Protein AF-A0A7S4UCB8-F1 (afdb_monomer_lite)

Organism: Guillardia theta (NCBI:txid55529)

Secondary structure (DSSP, 8-state):
-HHHHHHTTTS-HHHHHHHHIIIIISS---SHHHHHHHHHHHHHHHHHHHHHTTTTTSHHHHHHTTT------TTSTTT--SHHHHHHHHHH---TT--GGG-

Foldseek 3Di:
DVCCVVQPPPDDLLSSLQVLCCQQLLFGDQDPVSSVVLVVQCVVPNDVSSSVVSPPVCSSCVVANDPGGDHHDRCDCVRHVDPVRNVVSCVCQVDDVDDNVRD

Radius of gyration: 13.26 Å; chains: 1; bounding box: 35×29×31 Å

InterPro domains:
  IPR001297 Phycobilisome linker domain [PF00427] (3-73)
  IPR001297 Phycobilisome linker domain [PS51445] (1-101)
  IPR038255 Phycobilisome linker domain superfamily [G3DSA:1.10.3130.20] (1-86)

pLDDT: mean 89.4, std 8.04, range [46.47, 97.81]

Structure (mmCIF, N/CA/C/O backbone):
data_AF-A0A7S4UCB8-F1
#
_entry.id   AF-A0A7S4UCB8-F1
#
loop_
_atom_site.group_PDB
_atom_site.id
_atom_site.type_symbol
_atom_site.label_atom_id
_atom_site.label_alt_id
_atom_site.label_comp_id
_atom_site.label_asym_id
_atom_site.label_entity_id
_atom_site.label_seq_id
_atom_site.pdbx_PDB_ins_code
_atom_site.Cartn_x
_atom_site.Cartn_y
_atom_site.Cartn_z
_atom_site.occupancy
_atom_site.B_iso_or_equiv
_atom_site.auth_seq_id
_atom_site.auth_comp_id
_atom_site.auth_asym_id
_atom_site.auth_atom_id
_atom_site.pdbx_PDB_model_num
ATOM 1 N N . GLY A 1 1 ? -2.201 -7.524 15.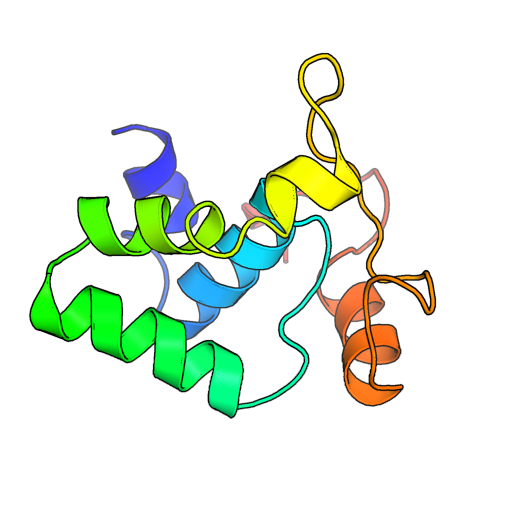699 1.00 79.81 1 GLY A N 1
ATOM 2 C CA . GLY A 1 1 ? -0.787 -7.980 15.644 1.00 79.81 1 GLY A CA 1
ATOM 3 C C . GLY A 1 1 ? 0.155 -6.787 15.695 1.00 79.81 1 GLY A C 1
ATOM 4 O O . GLY A 1 1 ? -0.316 -5.672 15.517 1.00 79.81 1 GLY A O 1
ATOM 5 N N . GLU A 1 2 ? 1.458 -6.980 15.926 1.00 88.06 2 GLU A N 1
ATOM 6 C CA . GLU A 1 2 ? 2.407 -5.860 16.108 1.00 88.06 2 GLU A CA 1
ATOM 7 C C . GLU A 1 2 ? 2.475 -4.912 14.896 1.00 88.06 2 GLU A C 1
ATOM 9 O O . GLU A 1 2 ? 2.482 -3.694 15.064 1.00 88.06 2 GLU A O 1
ATOM 14 N N . TYR A 1 3 ? 2.417 -5.456 13.674 1.00 89.38 3 TYR A N 1
ATOM 15 C CA . TYR A 1 3 ? 2.355 -4.657 12.445 1.00 89.38 3 TYR A CA 1
ATOM 16 C C . TYR A 1 3 ? 1.106 -3.757 12.397 1.00 89.38 3 TYR A C 1
ATOM 18 O O . TYR A 1 3 ? 1.204 -2.562 12.130 1.00 89.38 3 TYR A O 1
ATOM 26 N N . GLN A 1 4 ? -0.063 -4.306 12.734 1.00 88.31 4 GLN A N 1
ATOM 27 C CA . GLN A 1 4 ? -1.325 -3.560 12.755 1.00 88.31 4 GLN A CA 1
ATOM 28 C C . GLN A 1 4 ? -1.270 -2.382 13.742 1.00 88.31 4 GLN A C 1
ATOM 30 O O . GLN A 1 4 ? -1.601 -1.258 13.381 1.00 88.31 4 GLN A O 1
ATOM 35 N N . SER A 1 5 ? -0.757 -2.604 14.955 1.00 88.62 5 SER A N 1
ATOM 36 C CA . SER A 1 5 ? -0.655 -1.542 15.965 1.00 88.62 5 SER A CA 1
ATOM 37 C C . SER A 1 5 ? 0.255 -0.388 15.522 1.00 88.62 5 SER A C 1
ATOM 39 O O . SER A 1 5 ? -0.026 0.783 15.789 1.00 88.62 5 SER A O 1
ATOM 41 N N . ARG A 1 6 ? 1.342 -0.698 14.804 1.00 85.81 6 ARG A N 1
ATOM 42 C CA . ARG A 1 6 ? 2.323 0.298 14.350 1.00 85.81 6 ARG A CA 1
ATOM 43 C C . ARG A 1 6 ? 1.891 1.049 13.089 1.00 85.81 6 ARG A C 1
ATOM 45 O O . ARG A 1 6 ? 2.179 2.240 12.976 1.00 85.81 6 ARG A O 1
ATOM 52 N N . PHE A 1 7 ? 1.230 0.373 12.149 1.00 86.25 7 PHE A N 1
ATOM 53 C CA . PHE A 1 7 ? 1.021 0.896 10.791 1.00 86.25 7 PHE A CA 1
ATOM 54 C C . PHE A 1 7 ? -0.446 1.054 10.385 1.00 86.25 7 PHE A C 1
ATOM 56 O O . PHE A 1 7 ? -0.712 1.673 9.357 1.00 86.25 7 PHE A O 1
ATOM 63 N N . PHE A 1 8 ? -1.383 0.538 11.181 1.00 90.56 8 PHE A N 1
ATOM 64 C CA . PHE A 1 8 ? -2.813 0.600 10.894 1.00 90.56 8 PHE A CA 1
ATOM 65 C C . PHE A 1 8 ? -3.580 1.392 11.959 1.00 90.56 8 PHE A C 1
ATOM 67 O O . PHE A 1 8 ? -4.135 2.439 11.647 1.00 90.56 8 PHE A O 1
ATOM 74 N N . ASP A 1 9 ? -3.551 0.957 13.221 1.00 89.56 9 ASP A N 1
ATOM 75 C CA . ASP A 1 9 ? -4.450 1.482 14.266 1.00 89.56 9 ASP A CA 1
ATOM 76 C C . ASP A 1 9 ? -4.222 2.976 14.577 1.00 89.56 9 ASP A C 1
ATOM 78 O O . ASP A 1 9 ? -5.141 3.687 14.971 1.00 89.56 9 ASP A O 1
ATOM 82 N N . ASN A 1 10 ? -2.996 3.467 14.375 1.00 87.88 10 ASN A N 1
ATOM 83 C CA . ASN A 1 10 ? -2.598 4.850 14.657 1.00 87.88 10 ASN A CA 1
ATOM 84 C C . ASN A 1 10 ? -2.602 5.762 13.415 1.00 87.88 10 ASN A C 1
ATOM 86 O O . ASN A 1 10 ? -1.978 6.825 13.435 1.00 87.88 10 ASN A O 1
ATOM 90 N N . ARG A 1 11 ? -3.241 5.354 12.309 1.00 88.31 11 ARG A N 1
ATOM 91 C CA . ARG A 1 11 ? -3.272 6.130 11.059 1.00 88.31 11 ARG A CA 1
ATOM 92 C C . ARG A 1 11 ? -4.671 6.170 10.443 1.00 88.31 11 ARG A C 1
ATOM 94 O O . ARG A 1 11 ? -5.423 5.207 10.561 1.00 88.31 11 ARG A O 1
ATOM 101 N N . PRO A 1 12 ? -5.016 7.246 9.711 1.00 93.62 12 PRO A N 1
ATOM 102 C CA . PRO A 1 12 ? -6.166 7.226 8.816 1.00 93.62 12 PRO A CA 1
ATOM 103 C C . PRO A 1 12 ? -6.021 6.121 7.763 1.00 93.62 12 PRO A C 1
ATOM 105 O O . PRO A 1 12 ? -4.906 5.827 7.326 1.00 93.62 12 PRO A O 1
ATOM 108 N N . LEU A 1 13 ? -7.145 5.572 7.292 1.00 94.25 13 LEU A N 1
ATOM 109 C CA . LEU A 1 13 ? -7.165 4.441 6.355 1.00 94.25 13 LEU A CA 1
ATOM 110 C C . LEU A 1 13 ? -6.307 4.679 5.104 1.00 94.25 13 LEU A C 1
ATOM 112 O O . LEU A 1 13 ? -5.584 3.785 4.685 1.00 94.25 13 LEU A O 1
ATOM 116 N N . TYR A 1 14 ? -6.326 5.885 4.533 1.00 95.12 14 TYR A N 1
ATOM 117 C CA . TYR A 1 14 ? -5.542 6.196 3.330 1.00 95.12 14 TYR A CA 1
ATOM 118 C C . TYR A 1 14 ? -4.036 6.241 3.614 1.00 95.12 14 TYR A C 1
ATOM 120 O O . TYR A 1 14 ? -3.249 5.744 2.815 1.00 95.12 14 TYR A O 1
ATOM 128 N N . GLY A 1 15 ? -3.640 6.732 4.791 1.00 93.88 15 GLY A N 1
ATOM 129 C CA . GLY A 1 15 ? -2.252 6.644 5.241 1.00 93.88 15 GLY A CA 1
ATOM 130 C C . GLY A 1 15 ? -1.828 5.195 5.491 1.00 93.88 15 GLY A C 1
ATOM 131 O O . GLY A 1 15 ? -0.715 4.811 5.149 1.00 93.88 15 GLY A O 1
ATOM 132 N N . ALA A 1 16 ? -2.720 4.357 6.028 1.00 95.00 16 ALA A N 1
ATOM 133 C CA . ALA A 1 16 ? -2.460 2.926 6.149 1.00 95.00 16 ALA A CA 1
ATOM 134 C C . ALA A 1 16 ? -2.344 2.253 4.768 1.00 95.00 16 ALA A C 1
ATOM 136 O O . ALA A 1 16 ? -1.468 1.415 4.577 1.00 95.00 16 ALA A O 1
ATOM 137 N N . ILE A 1 17 ? -3.171 2.630 3.789 1.00 96.25 17 ILE A N 1
ATOM 138 C CA . ILE A 1 17 ? -3.071 2.147 2.405 1.00 96.25 17 ILE A CA 1
ATOM 139 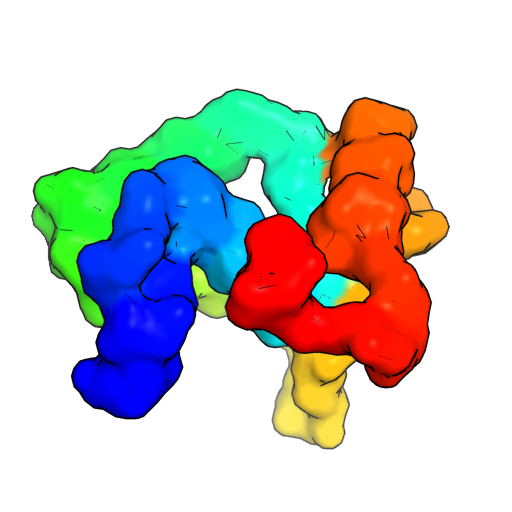C C . ILE A 1 17 ? -1.691 2.476 1.828 1.00 96.25 17 ILE A C 1
ATOM 141 O O . ILE A 1 17 ? -0.985 1.555 1.424 1.00 96.25 17 ILE A O 1
ATOM 145 N N . GLU A 1 18 ? -1.267 3.743 1.860 1.00 93.88 18 GLU A N 1
ATOM 146 C CA . GLU A 1 18 ? 0.063 4.162 1.383 1.00 93.88 18 GLU A CA 1
ATOM 147 C C . GLU A 1 18 ? 1.193 3.370 2.040 1.00 93.88 18 GLU A C 1
ATOM 149 O O . GLU A 1 18 ? 2.099 2.890 1.357 1.00 93.88 18 GLU A O 1
ATOM 154 N N . MET A 1 19 ? 1.113 3.182 3.359 1.00 93.38 19 MET A N 1
ATOM 155 C CA . MET A 1 19 ? 2.095 2.404 4.108 1.00 93.38 19 MET A CA 1
ATOM 156 C C . MET A 1 19 ? 2.154 0.943 3.654 1.00 93.38 19 MET A C 1
ATOM 158 O O . MET A 1 19 ? 3.241 0.389 3.513 1.00 93.38 19 MET A O 1
ATOM 162 N N . ASN A 1 20 ? 1.010 0.314 3.383 1.00 95.25 20 ASN A N 1
ATOM 163 C CA . ASN A 1 20 ? 0.981 -1.071 2.912 1.00 95.25 20 ASN A CA 1
ATOM 164 C C . ASN A 1 20 ? 1.486 -1.202 1.466 1.00 95.25 20 ASN A C 1
ATOM 166 O O . ASN A 1 20 ? 2.224 -2.141 1.179 1.00 95.25 20 ASN A O 1
ATOM 170 N N . PHE A 1 21 ? 1.203 -0.237 0.583 1.00 95.25 21 PHE A N 1
ATOM 171 C CA . PHE A 1 21 ? 1.826 -0.181 -0.749 1.00 95.25 21 PHE A CA 1
ATOM 172 C C . PHE A 1 21 ? 3.352 -0.067 -0.656 1.00 95.25 21 PHE A C 1
ATOM 174 O O . PHE A 1 21 ? 4.074 -0.805 -1.329 1.00 95.25 21 PHE A O 1
ATOM 181 N N . LYS A 1 22 ? 3.850 0.798 0.235 1.00 93.44 22 LYS A N 1
ATOM 182 C CA . LYS A 1 22 ? 5.285 0.957 0.485 1.00 93.44 22 LYS A CA 1
ATOM 183 C C . LYS A 1 22 ? 5.922 -0.342 0.984 1.00 93.44 22 LYS A C 1
ATOM 185 O O . LYS A 1 22 ? 6.975 -0.724 0.481 1.00 93.44 22 LYS A O 1
ATOM 190 N N . HIS A 1 23 ? 5.316 -1.000 1.971 1.00 93.94 23 HIS A N 1
ATOM 191 C CA . HIS A 1 23 ? 5.897 -2.173 2.628 1.00 93.94 23 HIS A CA 1
ATOM 192 C C . HIS A 1 23 ? 5.802 -3.454 1.810 1.00 93.94 23 HIS A C 1
ATOM 194 O O . HIS A 1 23 ? 6.762 -4.219 1.780 1.00 93.94 23 HIS A O 1
ATOM 200 N N . PHE A 1 24 ? 4.656 -3.705 1.178 1.00 95.00 24 PHE A N 1
ATOM 201 C CA . PHE A 1 24 ? 4.412 -4.972 0.493 1.00 95.00 24 PHE A CA 1
ATOM 202 C C . PHE A 1 24 ? 4.752 -4.909 -0.989 1.00 95.00 24 PHE A C 1
ATOM 204 O O . PHE A 1 24 ? 5.271 -5.881 -1.518 1.00 95.00 24 PHE A O 1
ATOM 211 N N . LEU A 1 25 ? 4.516 -3.775 -1.651 1.00 95.00 25 LEU A N 1
ATOM 212 C CA . LEU A 1 25 ? 4.707 -3.644 -3.100 1.00 95.00 25 LEU A CA 1
ATOM 213 C C . LEU A 1 25 ? 5.910 -2.768 -3.474 1.00 95.00 25 LEU A C 1
ATOM 215 O O . LEU A 1 25 ? 6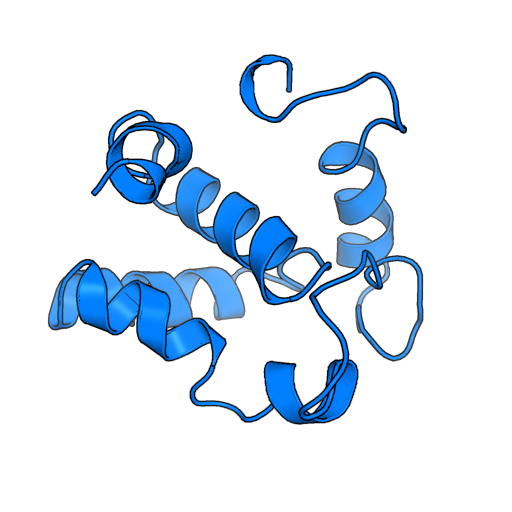.302 -2.714 -4.640 1.00 95.00 25 LEU A O 1
ATOM 219 N N . GLY A 1 26 ? 6.533 -2.093 -2.503 1.00 93.56 26 GLY A N 1
ATOM 220 C CA . GLY A 1 26 ? 7.730 -1.282 -2.731 1.00 93.56 26 GLY A CA 1
ATOM 221 C C . GLY A 1 26 ? 7.484 -0.042 -3.597 1.00 93.56 26 GLY A C 1
ATOM 222 O O . GLY A 1 26 ? 8.435 0.530 -4.140 1.00 93.56 26 GLY A O 1
ATOM 223 N N . ARG A 1 27 ? 6.228 0.382 -3.747 1.00 94.75 27 ARG A N 1
ATOM 224 C CA . ARG A 1 27 ? 5.806 1.519 -4.574 1.00 94.75 27 ARG A CA 1
ATOM 225 C C . ARG A 1 27 ? 4.781 2.377 -3.842 1.00 94.75 27 ARG A C 1
ATOM 227 O O . ARG A 1 27 ? 4.424 2.102 -2.700 1.00 94.75 27 ARG A O 1
ATOM 234 N N . THR A 1 28 ? 4.328 3.436 -4.494 1.00 93.88 28 THR A N 1
ATOM 235 C CA . THR A 1 28 ? 3.187 4.228 -4.027 1.00 93.88 28 THR A CA 1
ATOM 236 C C . THR A 1 28 ? 1.955 3.897 -4.857 1.00 93.88 28 THR A C 1
ATOM 238 O O . THR A 1 28 ? 2.105 3.417 -5.981 1.00 93.88 28 THR A O 1
ATOM 241 N N . PRO A 1 29 ? 0.749 4.187 -4.352 1.00 93.88 29 PRO A N 1
ATOM 242 C CA . PRO A 1 29 ? -0.444 4.118 -5.179 1.00 93.88 29 PRO A CA 1
ATOM 243 C C . PRO A 1 29 ? -0.328 5.057 -6.391 1.00 93.88 29 PRO A C 1
ATOM 245 O O . PRO A 1 29 ? 0.115 6.200 -6.246 1.00 93.88 29 PRO A O 1
ATOM 248 N N . ASP A 1 30 ? -0.749 4.590 -7.561 1.00 90.00 30 ASP A N 1
ATOM 249 C CA . ASP A 1 30 ? -0.704 5.319 -8.832 1.00 90.00 30 ASP A CA 1
ATOM 250 C C . ASP A 1 30 ? -1.841 6.345 -8.973 1.00 90.00 30 ASP A C 1
ATOM 252 O O . ASP A 1 30 ? -1.746 7.301 -9.744 1.00 90.00 30 ASP A O 1
ATOM 256 N N . GLY A 1 31 ? -2.914 6.198 -8.195 1.00 89.94 31 GLY A N 1
ATOM 257 C CA . GLY A 1 31 ? -4.032 7.133 -8.207 1.00 89.94 31 GLY A CA 1
ATOM 258 C C . GLY A 1 31 ? -5.164 6.737 -7.269 1.00 89.94 31 GLY A C 1
ATOM 259 O O . GLY A 1 31 ? -5.115 5.704 -6.604 1.00 89.94 31 GLY A O 1
ATOM 260 N N . LEU A 1 32 ? -6.212 7.567 -7.234 1.00 92.38 32 LEU A N 1
ATOM 261 C CA . LEU A 1 32 ? -7.352 7.413 -6.320 1.00 92.38 32 LEU A CA 1
ATOM 262 C C . LEU A 1 32 ? -8.078 6.065 -6.466 1.00 92.38 32 LEU A C 1
ATOM 264 O O . LEU A 1 32 ? -8.632 5.567 -5.490 1.00 92.38 32 LEU A O 1
ATOM 268 N N . GLU A 1 33 ? -8.058 5.465 -7.654 1.00 94.00 33 GLU A N 1
ATOM 269 C CA . GLU A 1 33 ? -8.696 4.170 -7.904 1.00 94.00 33 GLU A CA 1
ATOM 270 C C . GLU A 1 33 ? -8.078 3.041 -7.067 1.00 94.00 33 GLU A C 1
ATOM 272 O O . GLU A 1 33 ? -8.810 2.219 -6.519 1.00 94.00 33 GLU A O 1
ATOM 277 N N . GLU A 1 34 ? -6.759 3.044 -6.855 1.00 94.25 34 GLU A N 1
ATOM 278 C CA . GLU A 1 34 ? -6.107 2.042 -6.002 1.00 94.25 34 GLU A CA 1
ATOM 279 C C . GLU A 1 34 ? -6.465 2.230 -4.523 1.00 94.25 34 GLU A C 1
ATOM 281 O O . GLU A 1 34 ? -6.710 1.252 -3.814 1.00 94.25 34 GLU A O 1
ATOM 286 N N . TYR A 1 35 ? -6.586 3.481 -4.064 1.00 95.38 35 TYR A N 1
ATOM 287 C CA . TYR A 1 35 ? -7.088 3.767 -2.718 1.00 95.38 35 TYR A CA 1
ATOM 288 C C . TYR A 1 35 ? -8.508 3.248 -2.539 1.00 95.38 35 TYR A C 1
ATOM 290 O O . TYR A 1 35 ? -8.779 2.562 -1.558 1.00 95.38 35 TYR A O 1
ATOM 298 N N . ARG A 1 36 ? -9.395 3.543 -3.497 1.00 96.69 36 ARG A N 1
ATOM 299 C CA . ARG A 1 36 ? -10.796 3.106 -3.474 1.00 96.69 36 ARG A CA 1
ATOM 300 C C . ARG A 1 36 ? -10.911 1.588 -3.474 1.00 96.69 36 ARG A C 1
ATOM 302 O O . ARG A 1 36 ? -11.696 1.040 -2.707 1.00 96.69 36 ARG A O 1
ATOM 309 N N . ALA A 1 37 ? -10.119 0.909 -4.300 1.00 96.38 37 ALA A N 1
ATOM 310 C CA . ALA A 1 37 ? -10.117 -0.545 -4.368 1.00 96.38 37 ALA A CA 1
ATOM 311 C C . ALA A 1 37 ? -9.731 -1.163 -3.017 1.00 96.38 37 ALA A C 1
ATOM 313 O O . ALA A 1 37 ? -10.451 -2.020 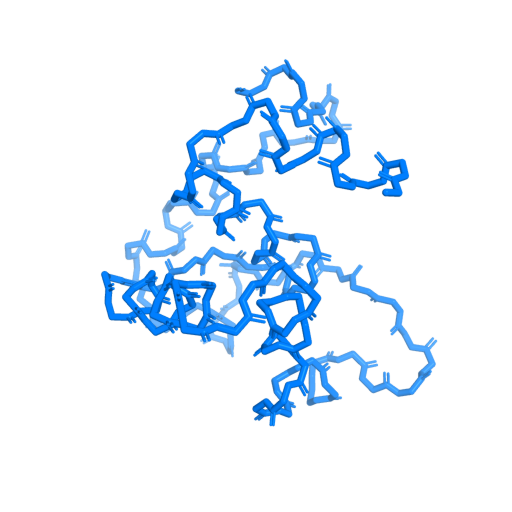-2.503 1.00 96.38 37 ALA A O 1
ATOM 314 N N . LYS A 1 38 ? -8.632 -0.705 -2.399 1.00 96.94 38 LYS A N 1
ATOM 315 C CA . LYS A 1 38 ? -8.193 -1.257 -1.109 1.00 96.94 38 LYS A CA 1
ATOM 316 C C . LYS A 1 38 ? -9.099 -0.814 0.052 1.00 96.94 38 LYS A C 1
ATOM 318 O O . LYS A 1 38 ? -9.374 -1.630 0.931 1.00 96.94 38 LYS A O 1
ATOM 323 N N . SER A 1 39 ? -9.627 0.414 0.051 1.00 97.25 39 SER A N 1
ATOM 324 C CA . SER A 1 39 ? -10.569 0.873 1.084 1.00 97.25 39 SER A CA 1
ATOM 325 C C . SER A 1 39 ? -11.885 0.095 1.037 1.00 97.25 39 SER A C 1
ATOM 327 O O . SER A 1 39 ? -12.357 -0.352 2.075 1.00 97.25 39 SER A O 1
ATOM 329 N N . ALA A 1 40 ? -12.423 -0.173 -0.158 1.00 97.81 40 ALA A N 1
ATOM 330 C CA . ALA A 1 40 ? -13.643 -0.960 -0.317 1.00 97.81 40 ALA A CA 1
ATOM 331 C C . ALA A 1 40 ? -13.489 -2.394 0.219 1.00 97.81 40 ALA A C 1
ATOM 333 O O . ALA A 1 40 ? -14.417 -2.937 0.818 1.00 97.81 40 ALA A O 1
ATOM 334 N N . VAL A 1 41 ? -12.312 -3.013 0.052 1.00 97.62 41 VAL A N 1
ATOM 335 C CA . VAL A 1 41 ? -12.031 -4.327 0.653 1.00 97.62 41 VAL A CA 1
ATOM 336 C C . VAL A 1 41 ? -12.033 -4.244 2.177 1.00 97.62 41 VAL A C 1
ATOM 338 O O . VAL A 1 41 ? -12.597 -5.127 2.826 1.00 97.62 41 VAL A O 1
ATOM 341 N N . TYR A 1 42 ? -11.421 -3.205 2.747 1.00 96.94 42 TYR A N 1
ATOM 342 C CA . TYR A 1 42 ? -11.413 -3.001 4.192 1.00 96.94 42 TYR A CA 1
ATOM 343 C C . TYR A 1 42 ? -12.830 -2.824 4.746 1.00 96.94 42 TYR A C 1
ATOM 345 O O . TYR A 1 42 ? -13.210 -3.543 5.669 1.00 96.94 42 TYR A O 1
ATOM 353 N N . ASP A 1 43 ? -13.625 -1.945 4.140 1.00 97.12 43 ASP A N 1
ATOM 354 C CA . ASP A 1 43 ? -14.988 -1.653 4.590 1.00 97.12 43 ASP A CA 1
ATOM 355 C C . ASP A 1 43 ? -15.893 -2.894 4.513 1.00 97.12 43 ASP A C 1
ATOM 357 O O . ASP A 1 43 ? -16.727 -3.120 5.387 1.00 97.12 43 ASP A O 1
ATOM 361 N N . ALA A 1 44 ? -15.704 -3.738 3.493 1.00 97.69 44 ALA A N 1
ATOM 362 C CA . ALA A 1 44 ? -16.526 -4.927 3.285 1.00 97.69 44 ALA A CA 1
ATOM 363 C C . ALA A 1 44 ? -16.067 -6.161 4.081 1.00 97.69 44 ALA A C 1
ATOM 365 O O . ALA A 1 44 ? -16.888 -7.013 4.419 1.00 97.69 44 ALA A O 1
ATOM 366 N N . LYS A 1 45 ? -14.757 -6.326 4.309 1.00 97.19 45 LYS A N 1
ATOM 367 C CA . LYS A 1 45 ? -14.171 -7.605 4.760 1.00 97.19 45 LYS A CA 1
ATOM 368 C C . LYS A 1 45 ? -13.179 -7.476 5.923 1.00 97.19 45 LYS A C 1
ATOM 370 O O . LYS A 1 45 ? -12.648 -8.488 6.387 1.00 97.19 45 LYS A O 1
ATOM 375 N N . GLY A 1 46 ? -12.930 -6.261 6.402 1.00 95.25 46 GLY A N 1
ATOM 376 C CA . GLY A 1 46 ? -12.050 -5.968 7.528 1.00 95.25 46 GLY A CA 1
ATOM 377 C C . GLY A 1 46 ? -10.552 -6.090 7.224 1.00 95.25 46 GLY A C 1
ATOM 378 O O . GLY A 1 46 ? -10.115 -6.370 6.106 1.00 95.25 46 GLY A O 1
ATOM 379 N N . TYR A 1 47 ? -9.744 -5.889 8.269 1.00 93.69 47 TYR A N 1
ATOM 380 C CA . TYR A 1 47 ? -8.286 -5.741 8.182 1.00 93.69 47 TYR A CA 1
ATOM 381 C C . TYR A 1 47 ? -7.556 -6.944 7.561 1.00 93.69 47 TYR A C 1
ATOM 383 O O . TYR A 1 47 ? -6.672 -6.769 6.726 1.00 93.69 47 TYR A O 1
ATOM 391 N N . ALA A 1 48 ? -7.922 -8.174 7.933 1.00 94.94 48 ALA A N 1
ATOM 392 C CA . ALA A 1 48 ? -7.226 -9.365 7.439 1.00 94.94 48 ALA A CA 1
ATOM 393 C C . ALA A 1 48 ? -7.346 -9.507 5.912 1.00 94.94 48 ALA A C 1
ATOM 395 O O . ALA A 1 48 ? -6.359 -9.777 5.230 1.00 94.94 48 ALA A O 1
ATOM 396 N N . LYS A 1 49 ? -8.546 -9.269 5.368 1.00 96.88 49 LYS A N 1
ATOM 397 C CA . LYS A 1 49 ? -8.788 -9.305 3.921 1.00 96.88 49 LYS A CA 1
ATOM 398 C C . LYS A 1 49 ? -8.229 -8.084 3.204 1.00 96.88 49 LYS A C 1
ATOM 400 O O . LYS A 1 49 ? -7.776 -8.218 2.076 1.00 96.88 49 LYS A O 1
ATOM 405 N N . PHE A 1 50 ? -8.194 -6.934 3.868 1.00 96.12 50 PHE A N 1
ATOM 406 C CA . PHE A 1 50 ? -7.488 -5.758 3.375 1.00 96.12 50 PHE A CA 1
ATOM 407 C C . PHE A 1 50 ? -5.994 -6.029 3.146 1.00 96.12 50 PHE A C 1
ATOM 409 O O . PHE A 1 50 ? -5.496 -5.725 2.069 1.00 96.12 50 PHE A O 1
ATOM 416 N N . VAL A 1 51 ? -5.296 -6.647 4.107 1.00 95.69 51 VAL A N 1
ATOM 417 C CA . VAL A 1 51 ? -3.879 -7.018 3.941 1.00 95.69 51 VAL A CA 1
ATOM 418 C C . VAL A 1 51 ? -3.712 -8.064 2.841 1.00 95.69 51 VAL A C 1
ATOM 420 O O . VAL A 1 51 ? -2.842 -7.913 1.990 1.00 95.69 51 VAL A O 1
ATOM 423 N N . GLN A 1 52 ? -4.568 -9.091 2.820 1.00 95.88 52 GLN A N 1
ATOM 424 C CA . GLN A 1 52 ? -4.524 -10.129 1.788 1.00 95.88 52 GLN A CA 1
ATOM 425 C C . GLN A 1 52 ? -4.661 -9.543 0.371 1.00 95.88 52 GLN A C 1
ATOM 427 O O . GLN A 1 52 ? -3.956 -9.967 -0.539 1.00 95.88 52 GLN A O 1
ATOM 432 N N . ALA A 1 53 ? -5.482 -8.505 0.198 1.00 96.31 53 ALA A N 1
ATOM 433 C CA . ALA A 1 53 ? -5.717 -7.897 -1.106 1.00 96.31 53 ALA A CA 1
ATOM 434 C C . ALA A 1 53 ? -4.465 -7.296 -1.765 1.00 96.31 53 ALA A C 1
ATOM 436 O O . ALA A 1 53 ? -4.517 -7.011 -2.955 1.00 96.31 53 ALA A O 1
ATOM 437 N N . PHE A 1 54 ? -3.360 -7.070 -1.046 1.00 95.12 54 PHE A N 1
ATOM 438 C CA . PHE A 1 54 ? -2.081 -6.639 -1.637 1.00 95.12 54 PHE A CA 1
ATOM 439 C C . PHE A 1 54 ? -1.310 -7.773 -2.328 1.00 95.12 54 PHE A C 1
ATOM 441 O O . PHE A 1 54 ? -0.336 -7.498 -3.017 1.00 95.12 54 PHE A O 1
ATOM 448 N N . PHE A 1 55 ? -1.735 -9.021 -2.139 1.00 94.62 55 PHE A N 1
ATOM 449 C CA . PHE A 1 55 ? -1.096 -10.215 -2.694 1.00 94.62 55 PHE A CA 1
ATOM 450 C C . PHE A 1 55 ? -2.003 -10.947 -3.698 1.00 94.62 55 PHE A C 1
ATOM 452 O O . PHE A 1 55 ? -1.539 -11.817 -4.422 1.00 94.62 55 PHE A O 1
ATOM 459 N N . ASP A 1 56 ? -3.293 -10.599 -3.761 1.00 92.62 56 ASP A N 1
ATOM 460 C CA . ASP A 1 56 ? -4.292 -11.329 -4.556 1.00 92.62 56 ASP A CA 1
ATOM 461 C C . ASP A 1 56 ? -4.206 -11.060 -6.078 1.00 92.62 56 ASP A C 1
ATOM 463 O O . ASP A 1 56 ? -4.732 -11.845 -6.863 1.00 92.62 56 ASP A O 1
ATOM 467 N N . ASP A 1 57 ? -3.584 -9.957 -6.512 1.00 89.19 57 ASP A N 1
ATOM 468 C CA . ASP A 1 57 ? -3.494 -9.554 -7.930 1.00 89.19 57 ASP A CA 1
ATOM 469 C C . ASP A 1 57 ? -2.230 -10.062 -8.650 1.00 89.19 57 ASP A C 1
ATOM 471 O O . ASP A 1 57 ? -2.051 -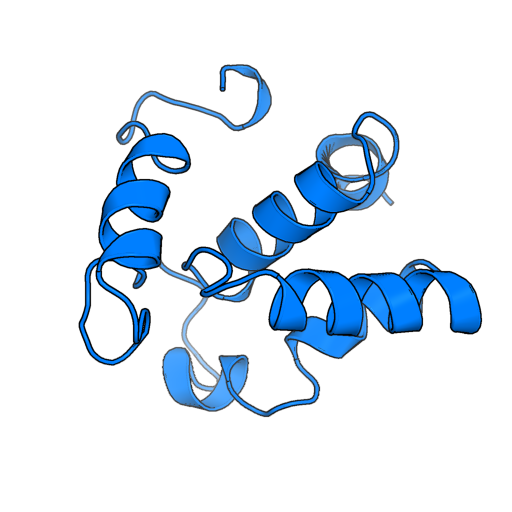9.810 -9.843 1.00 89.19 57 ASP A O 1
ATOM 475 N N . GLY A 1 58 ? -1.369 -10.804 -7.946 1.00 91.94 58 GLY A N 1
ATOM 476 C CA . GLY A 1 58 ? -0.123 -11.354 -8.481 1.00 91.94 58 GLY A CA 1
ATOM 477 C C . GLY A 1 58 ? 0.986 -10.320 -8.688 1.00 91.94 58 GLY A C 1
ATOM 478 O O . GLY A 1 58 ? 2.075 -10.685 -9.128 1.00 91.94 58 GLY A O 1
ATOM 479 N N . GLU A 1 59 ? 0.767 -9.041 -8.357 1.00 92.94 59 GLU A N 1
ATOM 480 C CA . GLU A 1 59 ? 1.801 -8.015 -8.507 1.00 92.94 59 GLU A CA 1
ATOM 481 C C . GLU A 1 59 ? 3.018 -8.311 -7.624 1.00 92.94 59 GLU A C 1
ATOM 483 O O . GLU A 1 59 ? 4.162 -8.131 -8.046 1.00 92.94 59 GLU A O 1
ATOM 488 N N . TYR A 1 60 ? 2.767 -8.779 -6.400 1.00 93.69 60 TYR A N 1
ATOM 489 C CA . TYR A 1 60 ? 3.813 -9.180 -5.468 1.00 93.69 60 TYR A CA 1
ATOM 490 C C . TYR A 1 60 ? 4.695 -10.285 -6.066 1.00 93.69 60 TYR A C 1
ATOM 492 O O . TYR A 1 60 ? 5.916 -10.134 -6.150 1.00 93.69 60 TYR A O 1
ATOM 500 N N . ASP A 1 61 ? 4.068 -11.362 -6.539 1.00 93.00 61 ASP A N 1
ATOM 501 C CA . ASP A 1 61 ? 4.763 -12.535 -7.070 1.00 93.00 61 ASP A CA 1
ATOM 502 C C . ASP A 1 61 ? 5.556 -12.189 -8.334 1.00 93.00 61 ASP A C 1
ATOM 504 O O . ASP A 1 61 ? 6.705 -12.598 -8.483 1.00 93.00 61 ASP A O 1
ATOM 508 N N . LEU A 1 62 ? 4.985 -11.365 -9.220 1.00 92.25 62 LEU A N 1
ATOM 509 C CA . LEU A 1 62 ? 5.661 -10.894 -10.431 1.00 92.25 62 LEU A CA 1
ATOM 510 C C . LEU A 1 62 ? 6.889 -10.028 -10.130 1.00 92.25 62 LEU A C 1
ATOM 512 O O . LEU A 1 62 ? 7.846 -10.031 -10.905 1.00 92.25 62 LEU A O 1
ATOM 516 N N . ALA A 1 63 ? 6.868 -9.272 -9.033 1.00 92.38 63 ALA A N 1
ATOM 517 C CA . ALA A 1 63 ? 7.935 -8.339 -8.699 1.00 92.38 63 ALA A CA 1
ATOM 518 C C . ALA A 1 63 ? 9.069 -8.951 -7.874 1.00 92.38 63 ALA A C 1
ATOM 520 O O . ALA A 1 63 ? 10.221 -8.537 -8.027 1.00 92.38 63 ALA A O 1
ATOM 521 N N . PHE A 1 64 ? 8.751 -9.893 -6.985 1.00 92.50 64 PHE A N 1
ATOM 522 C CA . PHE A 1 64 ? 9.705 -10.431 -6.012 1.00 92.50 64 PHE A CA 1
ATOM 523 C C . PHE A 1 64 ? 9.967 -11.934 -6.197 1.00 92.50 64 PHE A C 1
ATOM 525 O O . PHE A 1 64 ? 11.057 -12.414 -5.881 1.00 92.50 64 PHE A O 1
ATOM 532 N N . GLY A 1 65 ? 9.023 -12.681 -6.770 1.00 89.00 65 GLY A N 1
ATOM 533 C CA . GLY A 1 65 ? 9.093 -14.139 -6.837 1.00 89.00 65 GLY A CA 1
ATOM 534 C C . GLY A 1 65 ? 9.167 -14.796 -5.453 1.00 89.00 65 GLY A C 1
ATOM 535 O O . GLY A 1 65 ? 8.959 -14.162 -4.421 1.00 89.00 65 GLY A O 1
ATOM 536 N N . ASP A 1 66 ? 9.501 -16.085 -5.427 1.00 86.94 66 ASP A N 1
ATOM 537 C CA . ASP A 1 66 ? 9.369 -16.901 -4.208 1.00 86.94 66 ASP A CA 1
ATOM 538 C C . ASP A 1 66 ? 10.493 -16.692 -3.179 1.00 86.94 66 ASP A C 1
ATOM 540 O O . ASP A 1 66 ? 10.330 -16.979 -1.993 1.00 86.94 66 ASP A O 1
ATOM 544 N N . TRP A 1 67 ? 11.663 -16.228 -3.630 1.00 85.69 67 TRP A N 1
ATOM 545 C CA . TRP A 1 67 ? 12.896 -16.225 -2.830 1.00 85.69 67 TRP A CA 1
ATOM 546 C C . TRP A 1 67 ? 13.409 -14.827 -2.481 1.00 85.69 67 TRP A C 1
ATOM 548 O O . TRP A 1 67 ? 14.389 -14.708 -1.742 1.00 85.69 67 TRP A O 1
ATOM 558 N N . MET A 1 68 ? 12.779 -13.769 -3.000 1.00 86.69 68 MET A N 1
ATOM 559 C CA . MET A 1 68 ? 13.159 -12.387 -2.715 1.00 86.69 68 MET A CA 1
ATOM 560 C C . MET A 1 68 ? 12.089 -11.704 -1.864 1.00 86.69 68 MET A C 1
ATOM 562 O O . MET A 1 68 ? 10.895 -11.848 -2.097 1.00 86.69 68 MET A O 1
ATOM 566 N N . GLY A 1 69 ? 12.529 -10.944 -0.862 1.00 88.38 69 GLY A N 1
ATOM 567 C CA . GLY A 1 69 ? 11.640 -10.072 -0.099 1.00 88.38 69 GLY A CA 1
ATOM 568 C C . GLY A 1 69 ? 11.364 -8.747 -0.822 1.00 88.38 69 GLY A C 1
ATOM 569 O O . GLY A 1 69 ? 12.075 -8.401 -1.771 1.00 88.38 69 GLY A O 1
ATOM 570 N N . PRO A 1 70 ? 10.386 -7.960 -0.341 1.00 91.94 70 PRO A N 1
ATOM 571 C CA . PRO A 1 70 ? 10.057 -6.668 -0.925 1.00 91.94 70 PRO A CA 1
ATOM 572 C C . PRO A 1 70 ? 11.243 -5.704 -0.923 1.00 91.94 70 PRO A C 1
ATOM 574 O O . PRO A 1 70 ? 11.944 -5.545 0.078 1.00 91.94 70 PRO A O 1
ATOM 577 N N . PHE A 1 71 ? 11.425 -5.001 -2.036 1.00 91.06 71 PHE A N 1
ATOM 578 C CA . PHE A 1 71 ? 12.361 -3.889 -2.164 1.00 91.06 71 PHE A CA 1
ATOM 579 C C . PHE A 1 71 ? 11.675 -2.702 -2.835 1.00 91.06 71 PHE A C 1
ATOM 581 O O . PHE A 1 71 ? 10.703 -2.845 -3.577 1.00 91.06 71 PHE A O 1
ATOM 588 N N . TYR A 1 72 ? 12.196 -1.503 -2.586 1.00 92.88 72 TYR A N 1
ATOM 589 C CA . TYR A 1 72 ? 11.688 -0.297 -3.222 1.00 92.88 72 TYR A CA 1
ATOM 590 C C . TYR A 1 72 ? 11.876 -0.348 -4.741 1.00 92.88 72 TYR A C 1
ATOM 592 O O . TYR A 1 72 ? 12.997 -0.476 -5.233 1.00 92.88 72 TYR A O 1
ATOM 600 N N . ARG A 1 73 ? 10.775 -0.195 -5.476 1.00 93.44 73 ARG A N 1
ATOM 601 C CA . ARG A 1 73 ? 10.713 -0.238 -6.942 1.00 93.44 73 ARG A CA 1
ATOM 602 C C . ARG A 1 73 ? 9.931 0.915 -7.568 1.00 93.44 73 ARG A C 1
ATOM 604 O O . ARG A 1 73 ? 10.018 1.082 -8.774 1.00 93.44 73 ARG A O 1
ATOM 611 N N . GLY A 1 74 ? 9.269 1.775 -6.786 1.00 89.81 74 GLY A N 1
ATOM 612 C CA . GLY A 1 74 ? 8.491 2.921 -7.296 1.00 89.81 74 GLY A CA 1
ATOM 613 C C . GLY A 1 74 ? 9.274 3.988 -8.089 1.00 89.81 74 GLY A C 1
ATOM 614 O O . GLY A 1 74 ? 8.677 4.891 -8.669 1.00 89.81 74 GLY A O 1
ATOM 615 N N . TYR A 1 75 ? 10.604 3.901 -8.161 1.00 87.25 75 TYR A N 1
ATOM 616 C CA . TYR A 1 75 ? 11.416 4.732 -9.061 1.00 87.25 75 TYR A CA 1
ATOM 617 C C . TYR A 1 75 ? 11.545 4.148 -10.481 1.00 87.25 75 TYR A C 1
ATOM 619 O O . TYR A 1 75 ? 12.112 4.803 -11.355 1.00 87.25 75 TYR A O 1
ATOM 627 N N . ARG A 1 76 ? 11.067 2.920 -10.719 1.00 87.38 76 ARG A N 1
ATOM 628 C CA . ARG A 1 76 ? 11.132 2.236 -12.016 1.00 87.38 76 ARG A CA 1
ATOM 629 C C . ARG A 1 76 ? 9.819 2.380 -12.779 1.00 87.38 76 ARG A C 1
ATOM 631 O O . ARG A 1 76 ? 8.740 2.331 -12.191 1.00 87.38 76 ARG A O 1
ATOM 638 N N . THR A 1 77 ? 9.919 2.464 -14.101 1.00 82.50 77 THR A N 1
ATOM 639 C CA . THR A 1 77 ? 8.767 2.554 -15.015 1.00 82.50 77 THR A CA 1
ATOM 640 C C . THR A 1 77 ? 7.882 1.308 -15.002 1.00 82.50 77 THR A C 1
ATOM 642 O O . THR A 1 77 ? 6.698 1.402 -15.292 1.00 82.50 77 THR A O 1
ATOM 645 N N . GLU A 1 78 ? 8.435 0.149 -14.641 1.00 81.06 78 GLU A N 1
ATOM 646 C CA . GLU A 1 78 ? 7.700 -1.118 -14.508 1.00 81.06 78 GLU A CA 1
ATOM 647 C C . GLU A 1 78 ? 6.796 -1.183 -13.264 1.00 81.06 78 GLU A C 1
ATOM 649 O O . GLU A 1 78 ? 5.942 -2.059 -13.175 1.00 81.06 78 GLU A O 1
ATOM 654 N N . ALA A 1 79 ? 6.993 -0.290 -12.286 1.00 79.50 79 ALA A N 1
ATOM 655 C CA . ALA A 1 79 ? 6.319 -0.353 -10.989 1.00 79.50 79 ALA A CA 1
ATOM 656 C C . ALA A 1 79 ? 5.428 0.856 -10.686 1.00 79.50 79 ALA A C 1
ATOM 658 O O . ALA A 1 79 ? 4.469 0.706 -9.945 1.00 79.50 79 ALA A O 1
ATOM 659 N N . ASN A 1 80 ? 5.741 2.034 -11.224 1.00 75.31 80 ASN A N 1
ATOM 660 C CA . ASN A 1 80 ? 4.881 3.211 -11.150 1.00 75.31 80 ASN A CA 1
ATOM 661 C C . ASN A 1 80 ? 4.571 3.651 -12.579 1.00 75.31 80 ASN A C 1
ATOM 663 O O . ASN A 1 80 ? 5.462 4.112 -13.298 1.00 75.31 80 ASN A O 1
ATOM 667 N N . LEU A 1 81 ? 3.312 3.506 -12.987 1.00 75.00 81 LEU A N 1
ATOM 668 C CA . LEU A 1 81 ? 2.880 3.806 -14.352 1.00 75.00 81 LEU A CA 1
ATOM 669 C C . LEU A 1 81 ? 2.759 5.318 -14.581 1.00 75.00 81 LEU A C 1
ATOM 671 O O . LEU A 1 81 ? 2.842 5.789 -15.717 1.00 75.00 81 LEU A O 1
ATOM 675 N N . SER A 1 82 ? 2.587 6.094 -13.505 1.00 87.44 82 SER A N 1
ATOM 676 C CA . SER A 1 82 ? 2.401 7.542 -13.571 1.00 87.44 82 SER A CA 1
ATOM 677 C C . SER A 1 82 ? 3.613 8.343 -13.070 1.00 87.44 82 SER A C 1
ATOM 679 O O . SER A 1 82 ? 4.270 8.016 -12.079 1.00 87.44 82 SER A O 1
ATOM 681 N N . MET A 1 83 ? 3.870 9.495 -13.705 1.00 87.38 83 MET A N 1
ATOM 682 C CA . MET A 1 83 ? 4.860 10.472 -13.212 1.00 87.38 83 MET A CA 1
ATOM 683 C C . MET A 1 83 ? 4.465 11.080 -11.858 1.00 87.38 83 MET A C 1
ATOM 685 O O . MET A 1 83 ? 5.325 11.500 -11.076 1.00 87.38 83 MET A O 1
ATOM 689 N N . ALA A 1 84 ? 3.162 11.102 -11.566 1.00 87.00 84 ALA A N 1
ATOM 690 C CA . ALA A 1 84 ? 2.641 11.503 -10.269 1.00 87.00 84 ALA A CA 1
ATOM 691 C C . ALA A 1 84 ? 3.117 10.541 -9.172 1.00 87.00 84 ALA A C 1
ATOM 693 O O . ALA A 1 84 ? 3.684 11.000 -8.180 1.00 87.00 84 ALA A O 1
ATOM 694 N N . ALA A 1 85 ? 2.983 9.229 -9.378 1.00 86.06 85 ALA A N 1
ATOM 695 C CA . ALA A 1 85 ? 3.461 8.225 -8.434 1.00 86.06 85 ALA A CA 1
ATOM 696 C C . ALA A 1 85 ? 4.981 8.217 -8.305 1.00 86.06 85 ALA A C 1
ATOM 698 O O . ALA A 1 85 ? 5.491 8.132 -7.192 1.00 86.06 85 ALA A O 1
ATOM 699 N N . PHE A 1 86 ? 5.719 8.411 -9.403 1.00 87.19 86 PHE A N 1
ATOM 700 C CA . PHE A 1 86 ? 7.173 8.585 -9.340 1.00 87.19 86 PHE A CA 1
ATOM 701 C C . PHE A 1 86 ? 7.571 9.742 -8.408 1.00 87.19 86 PHE A C 1
ATOM 703 O O . PHE A 1 86 ? 8.426 9.590 -7.538 1.00 87.19 86 PHE A O 1
ATOM 710 N N . THR A 1 87 ? 6.913 10.897 -8.531 1.00 88.06 87 THR A N 1
ATOM 711 C CA . THR A 1 87 ? 7.193 12.054 -7.666 1.00 88.06 87 THR A CA 1
ATOM 712 C C . THR A 1 87 ? 6.710 11.817 -6.232 1.00 88.06 87 THR A C 1
ATOM 714 O O . THR A 1 87 ? 7.368 12.224 -5.271 1.00 88.06 87 THR A O 1
ATOM 717 N N . HIS A 1 88 ? 5.569 11.147 -6.064 1.00 87.31 88 HIS A N 1
ATOM 718 C CA . HIS A 1 88 ? 5.017 10.793 -4.759 1.00 87.31 88 HIS A CA 1
ATOM 719 C C . HIS A 1 88 ? 5.922 9.817 -4.000 1.00 87.31 88 HIS A C 1
ATOM 721 O O . HIS A 1 88 ? 6.113 9.958 -2.792 1.00 87.31 88 HIS A O 1
ATOM 727 N N . PHE A 1 89 ? 6.561 8.890 -4.709 1.00 89.44 89 PHE A N 1
ATOM 728 C CA . PHE A 1 89 ? 7.483 7.919 -4.140 1.00 89.44 89 PHE A CA 1
ATOM 729 C C . PHE A 1 89 ? 8.610 8.581 -3.331 1.00 89.44 89 PHE A C 1
ATOM 731 O O . PHE A 1 89 ? 8.872 8.172 -2.202 1.00 89.44 89 PHE A O 1
ATOM 738 N N . PHE A 1 90 ? 9.200 9.676 -3.822 1.00 87.94 90 PHE A N 1
ATOM 739 C CA . PHE A 1 90 ? 10.239 10.421 -3.088 1.00 87.94 90 PHE A CA 1
ATOM 740 C C . PHE A 1 90 ? 9.715 11.263 -1.912 1.00 87.94 90 PHE A C 1
ATOM 742 O O . PHE A 1 90 ? 10.501 11.750 -1.093 1.00 87.94 90 PHE A O 1
ATOM 749 N N . LYS A 1 91 ? 8.395 11.455 -1.801 1.00 86.94 91 LYS A N 1
ATOM 750 C CA . LYS A 1 91 ? 7.779 12.012 -0.587 1.00 86.94 91 LYS A CA 1
ATOM 751 C C . LYS A 1 91 ? 7.630 10.942 0.490 1.00 86.94 91 LYS A C 1
ATOM 753 O O . LYS A 1 91 ? 7.893 11.224 1.651 1.00 86.94 91 LYS A O 1
ATOM 758 N N . VAL A 1 92 ? 7.264 9.726 0.090 1.00 86.06 92 VAL A N 1
ATOM 759 C CA . VAL A 1 92 ? 7.024 8.584 0.988 1.00 86.06 92 VAL A CA 1
ATOM 760 C C . VAL A 1 92 ? 8.328 7.902 1.435 1.00 86.06 92 VAL A C 1
ATOM 762 O O . VAL A 1 92 ? 8.427 7.370 2.546 1.00 86.06 92 VAL A O 1
ATOM 765 N N . VAL A 1 93 ? 9.356 7.918 0.585 1.00 85.88 93 VAL A N 1
ATOM 766 C CA . VAL A 1 93 ? 10.684 7.357 0.862 1.00 85.88 93 VAL A CA 1
ATOM 767 C C . VAL A 1 93 ? 11.697 8.495 0.949 1.00 85.88 93 VAL A C 1
ATOM 769 O O . VAL A 1 93 ? 12.088 9.077 -0.059 1.00 85.88 93 VAL A O 1
ATOM 772 N N . ARG A 1 94 ? 12.142 8.815 2.171 1.00 81.94 94 ARG A N 1
ATOM 773 C CA . ARG A 1 94 ? 12.956 10.010 2.467 1.00 81.94 94 ARG A CA 1
ATOM 774 C C . ARG A 1 94 ? 14.442 9.705 2.712 1.00 81.94 94 ARG A C 1
ATOM 776 O O . ARG A 1 94 ? 15.136 10.456 3.388 1.00 81.94 94 ARG A O 1
ATOM 783 N N . GLY A 1 95 ? 14.951 8.628 2.112 1.00 76.62 95 GLY A N 1
ATOM 784 C CA . GLY A 1 95 ? 16.339 8.175 2.258 1.00 76.62 95 GLY A CA 1
ATOM 785 C C . GLY A 1 95 ? 16.548 7.218 3.438 1.00 76.62 95 GLY A C 1
ATOM 786 O O . GLY A 1 95 ? 15.660 7.024 4.269 1.00 76.62 95 GLY A O 1
ATOM 787 N N . GLY A 1 96 ? 17.732 6.598 3.497 1.00 75.19 96 GLY A N 1
ATOM 788 C CA . GLY A 1 96 ? 18.036 5.473 4.399 1.00 75.19 96 GLY A CA 1
ATOM 789 C C . GLY A 1 96 ? 18.063 5.793 5.898 1.00 75.19 96 GLY A C 1
ATOM 790 O O . GLY A 1 96 ? 18.089 4.876 6.710 1.00 75.19 96 GLY A O 1
ATOM 791 N N . SER A 1 97 ? 18.022 7.071 6.274 1.00 79.75 97 SER A N 1
ATOM 792 C CA . SER A 1 97 ? 18.038 7.518 7.676 1.00 79.75 97 SER A CA 1
ATOM 793 C C . SER A 1 97 ? 16.642 7.826 8.232 1.00 79.75 97 SER A C 1
ATOM 795 O O . SER A 1 97 ? 16.525 8.407 9.308 1.00 79.75 97 SER A O 1
ATOM 797 N N . THR A 1 98 ? 15.579 7.491 7.494 1.00 77.69 98 THR A N 1
ATOM 798 C CA . THR A 1 98 ? 14.192 7.836 7.846 1.00 77.69 98 THR A CA 1
ATOM 799 C C . THR A 1 98 ? 13.381 6.591 8.181 1.00 77.69 98 THR A C 1
ATOM 801 O O . THR A 1 98 ? 13.592 5.527 7.603 1.00 77.69 98 THR A O 1
ATOM 804 N N . SER A 1 99 ? 12.460 6.718 9.136 1.00 80.50 99 SER A N 1
ATOM 805 C CA . SER A 1 99 ? 11.531 5.652 9.524 1.00 80.50 99 SER A CA 1
ATOM 806 C C . SER A 1 99 ? 10.099 6.132 9.345 1.00 80.50 99 SER A C 1
ATOM 808 O O . SER A 1 99 ? 9.845 7.336 9.361 1.00 80.50 99 SER A O 1
ATOM 810 N N . ASP A 1 100 ? 9.147 5.209 9.254 1.00 77.94 100 ASP A N 1
ATOM 811 C CA . ASP A 1 100 ? 7.741 5.563 9.017 1.00 77.94 100 ASP A CA 1
ATOM 812 C C . ASP A 1 100 ? 7.129 6.382 10.153 1.00 77.94 100 A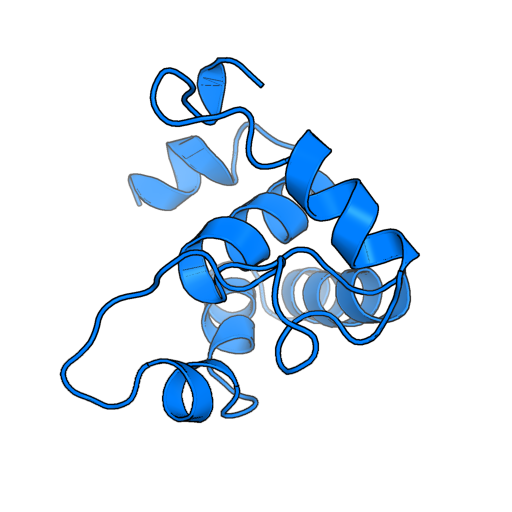SP A C 1
ATOM 814 O O . ASP A 1 100 ? 6.129 7.060 9.957 1.00 77.94 100 ASP A O 1
ATOM 818 N N . LYS A 1 101 ? 7.733 6.358 11.347 1.00 70.62 101 LYS A N 1
ATOM 819 C CA . LYS A 1 101 ? 7.314 7.180 12.488 1.00 70.62 101 LYS A CA 1
ATOM 820 C C . LYS A 1 101 ? 7.803 8.634 12.395 1.00 70.62 101 LYS A C 1
ATOM 822 O O . LYS A 1 101 ? 7.290 9.480 13.115 1.00 70.62 101 LYS A O 1
ATOM 827 N N . GLY A 1 102 ? 8.806 8.902 11.557 1.00 56.34 102 GLY A N 1
ATOM 828 C CA . GLY A 1 102 ? 9.409 10.223 11.355 1.00 56.34 102 GLY A CA 1
ATOM 829 C C . GLY A 1 102 ? 9.005 10.919 10.051 1.00 56.34 102 GLY A C 1
ATOM 830 O O . GLY A 1 102 ? 9.594 11.952 9.739 1.00 56.34 102 GLY A O 1
ATOM 831 N N . SER A 1 103 ? 8.062 10.347 9.291 1.00 46.47 103 SER A N 1
ATOM 832 C CA . SER A 1 103 ? 7.483 10.931 8.074 1.00 46.47 103 SER A CA 1
ATOM 833 C C . SER A 1 103 ? 6.068 11.436 8.304 1.00 46.47 103 SER A C 1
ATOM 835 O O . SER A 1 103 ? 5.363 10.858 9.161 1.00 46.47 103 SER A O 1
#

Sequence (103 aa):
GEYQSRFFDNRPLYGAIEMNFKHFLGRTPDGLEEYRAKSAVYDAKGYAKFVQAFFDDGEYDLAFGDWMGPFYRGYRTEANLSMAAFTHFFKVVRGGSTSDKGS